Protein AF-A0A077D115-F1 (afdb_monomer_lite)

Organism: NCBI:txid1204713

pLDDT: mean 91.98, std 9.46, range [44.88, 98.69]

Foldseek 3Di:
DDPDLCPDPVRVVVPHDPVVVVCPDPQNVLLVVLCVQLVVLCVCCVVVVDPVVRSVVSNVCSNPDDDDPVVVVVPD

Sequence (76 aa):
MTVSPFDSGIYGPFLGDESVSALFTDREHLRAMLTVEAALARVQGRLGIIPAEAADAISRAAETLEPDIEALGAGT

Radius of gyration: 17.31 Å; chains: 1; bounding box: 38×30×44 Å

InterPro domains:
  IPR008948 L-Aspartase-like [SSF48557] (16-72)
  IPR024083 Fumarase/histidase, N-terminal [G3DSA:1.10.275.10] (4-76)

Structure (mmCIF, N/CA/C/O backbone):
data_AF-A0A077D115-F1
#
_entry.id   AF-A0A077D115-F1
#
loop_
_atom_site.group_PDB
_atom_site.id
_atom_site.type_symbol
_atom_site.label_atom_id
_atom_site.label_alt_id
_atom_site.label_comp_id
_atom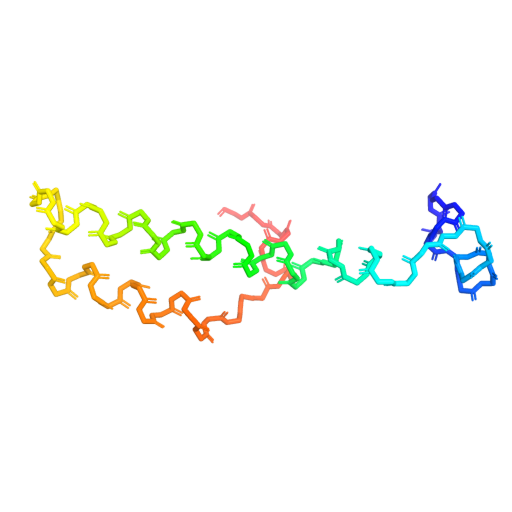_site.label_asym_id
_atom_site.label_entity_id
_atom_site.label_seq_id
_atom_site.pdbx_PDB_ins_code
_atom_site.Cartn_x
_atom_site.Cartn_y
_atom_site.Cartn_z
_atom_site.occupancy
_atom_site.B_iso_or_equiv
_atom_site.auth_seq_id
_atom_site.auth_comp_id
_atom_site.auth_asym_id
_atom_site.auth_atom_id
_atom_site.pdbx_PDB_model_num
ATOM 1 N N . MET A 1 1 ? 20.243 4.759 -17.267 1.00 50.31 1 MET A N 1
ATOM 2 C CA . MET A 1 1 ? 21.466 3.936 -17.134 1.00 50.31 1 MET A CA 1
ATOM 3 C C . MET A 1 1 ? 21.023 2.621 -16.515 1.00 50.31 1 MET A C 1
ATOM 5 O O . MET A 1 1 ? 20.377 2.686 -15.482 1.00 50.31 1 MET A O 1
ATOM 9 N N . THR A 1 2 ? 21.252 1.474 -17.155 1.00 66.12 2 THR A N 1
ATOM 10 C CA . THR A 1 2 ? 20.853 0.166 -16.601 1.00 66.12 2 THR A CA 1
ATOM 11 C C . THR A 1 2 ? 21.919 -0.301 -15.617 1.00 66.12 2 THR A C 1
ATOM 13 O O . THR A 1 2 ? 23.081 -0.424 -16.010 1.00 66.12 2 THR A O 1
ATOM 16 N N . VAL A 1 3 ? 21.547 -0.519 -14.356 1.00 80.06 3 VAL A N 1
ATOM 17 C CA .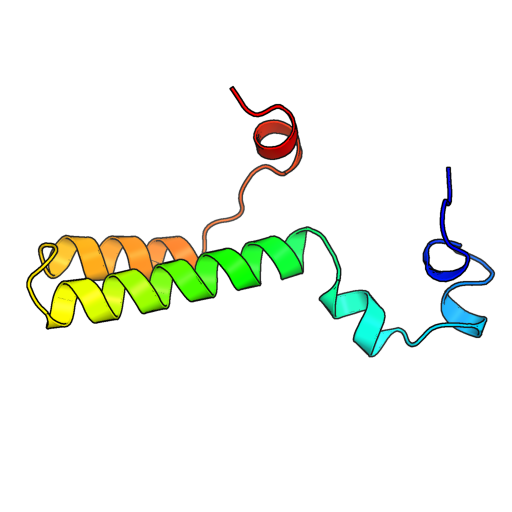 VAL A 1 3 ? 22.477 -0.974 -13.306 1.00 80.06 3 VAL A CA 1
ATOM 18 C C . VAL A 1 3 ? 22.517 -2.504 -13.258 1.00 80.06 3 VAL A C 1
ATOM 20 O O . VAL A 1 3 ? 23.576 -3.079 -13.012 1.00 80.06 3 VAL A O 1
ATOM 23 N N . SER A 1 4 ? 21.398 -3.162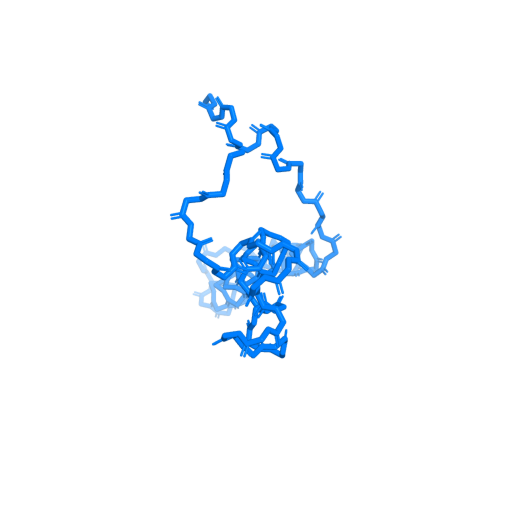 -13.581 1.00 86.31 4 SER A N 1
ATOM 24 C CA . SER A 1 4 ? 21.273 -4.616 -13.690 1.00 86.31 4 SER A CA 1
ATOM 25 C C . SER A 1 4 ? 20.990 -5.069 -15.135 1.00 86.31 4 SER A C 1
ATOM 27 O O . SER A 1 4 ? 20.282 -4.373 -15.867 1.00 86.31 4 SER A O 1
ATOM 29 N N . PR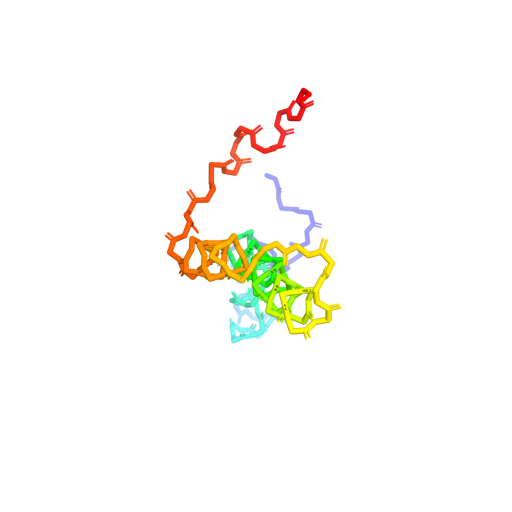O A 1 5 ? 21.467 -6.258 -15.570 1.00 85.19 5 PRO A N 1
ATOM 30 C CA . PRO A 1 5 ? 21.044 -6.874 -16.832 1.00 85.19 5 PRO A CA 1
ATOM 31 C C . PRO A 1 5 ? 19.529 -7.100 -16.926 1.00 85.19 5 PRO A C 1
ATOM 33 O O . PRO A 1 5 ? 18.990 -7.093 -18.031 1.00 85.19 5 PRO A O 1
ATOM 36 N N . PHE A 1 6 ? 18.846 -7.254 -15.784 1.00 85.06 6 PHE A N 1
ATOM 37 C CA . PHE A 1 6 ? 17.388 -7.391 -15.719 1.00 85.06 6 PHE A CA 1
ATOM 38 C C . PHE A 1 6 ? 16.647 -6.106 -16.118 1.00 85.06 6 PHE A C 1
ATOM 40 O O . PHE A 1 6 ? 15.526 -6.187 -16.607 1.00 85.06 6 PHE A O 1
ATOM 47 N N . ASP A 1 7 ? 17.294 -4.940 -16.007 1.00 83.38 7 ASP A N 1
ATOM 48 C CA . ASP A 1 7 ? 16.716 -3.643 -16.394 1.00 83.38 7 ASP A CA 1
ATOM 49 C C . ASP A 1 7 ? 16.909 -3.347 -17.896 1.00 83.38 7 ASP A C 1
ATOM 51 O O . ASP A 1 7 ? 16.496 -2.302 -18.404 1.00 83.38 7 ASP A O 1
ATOM 55 N N . SER A 1 8 ? 17.614 -4.223 -18.622 1.00 86.56 8 SER A N 1
ATOM 56 C CA . SER A 1 8 ? 17.913 -4.043 -20.042 1.00 86.56 8 SER A CA 1
ATOM 57 C C . SER A 1 8 ? 16.731 -4.440 -20.919 1.00 86.56 8 SER A C 1
ATOM 59 O O . SER A 1 8 ? 16.241 -5.561 -20.829 1.00 86.56 8 SER A O 1
ATOM 61 N N . GLY A 1 9 ? 16.371 -3.595 -21.888 1.00 85.31 9 GLY A N 1
ATOM 62 C CA . GLY A 1 9 ? 15.373 -3.954 -22.904 1.00 85.31 9 GLY A CA 1
ATOM 63 C C . GLY A 1 9 ? 15.783 -5.116 -23.825 1.00 85.31 9 GLY A C 1
ATOM 64 O O . GLY A 1 9 ? 14.919 -5.711 -24.456 1.00 85.31 9 GLY A O 1
ATOM 65 N N . ILE A 1 10 ? 17.078 -5.452 -23.909 1.00 88.88 10 ILE A N 1
ATOM 66 C CA . ILE A 1 10 ? 17.583 -6.570 -24.730 1.00 88.88 10 ILE A CA 1
ATOM 67 C C . ILE A 1 10 ? 17.801 -7.819 -23.874 1.00 88.88 10 ILE A C 1
ATOM 69 O O . ILE A 1 10 ? 17.383 -8.909 -24.254 1.00 88.88 10 ILE A O 1
ATOM 73 N N . TYR A 1 11 ? 18.472 -7.674 -22.728 1.00 88.94 11 TYR A N 1
ATOM 74 C CA . TYR A 1 11 ? 18.875 -8.822 -21.910 1.00 88.94 11 TYR A CA 1
ATOM 75 C C . TYR A 1 11 ? 17.863 -9.189 -20.824 1.00 88.94 11 TYR A C 1
ATOM 77 O O . TYR A 1 11 ? 17.843 -10.342 -20.406 1.00 88.94 11 TYR A O 1
ATOM 85 N N . GLY A 1 12 ? 17.003 -8.259 -20.403 1.00 87.81 12 GLY A N 1
ATOM 86 C CA . GLY A 1 12 ? 15.966 -8.496 -19.399 1.00 87.81 12 GLY A CA 1
ATOM 87 C C . GLY A 1 12 ? 15.021 -9.637 -19.784 1.00 87.81 12 GLY A C 1
ATOM 88 O O . GLY A 1 12 ? 14.924 -10.590 -19.015 1.00 87.81 12 GLY A O 1
ATOM 89 N N . PRO A 1 13 ? 14.426 -9.637 -20.996 1.00 88.06 13 PRO A N 1
ATOM 90 C CA . PRO A 1 13 ? 13.557 -10.731 -21.443 1.00 88.06 13 PRO A CA 1
ATOM 91 C C . PRO A 1 13 ? 14.271 -12.080 -21.606 1.00 88.06 13 PRO A C 1
ATOM 93 O O . PRO A 1 13 ? 13.622 -13.119 -21.627 1.00 88.06 13 PRO A O 1
ATOM 96 N N . PHE A 1 14 ? 15.598 -12.074 -21.772 1.00 89.62 14 PHE A N 1
ATOM 97 C CA . PHE A 1 14 ? 16.385 -13.292 -21.980 1.00 89.62 14 PHE A CA 1
ATOM 98 C C . PHE A 1 14 ? 16.895 -13.904 -20.671 1.00 89.62 14 PHE A C 1
ATOM 100 O O . PHE A 1 14 ? 16.945 -15.123 -20.535 1.00 89.62 14 PHE A O 1
ATOM 107 N N . LEU A 1 15 ? 17.323 -13.061 -19.729 1.00 89.00 15 LEU A N 1
ATOM 108 C CA . LEU A 1 15 ? 17.932 -13.489 -18.470 1.00 89.00 15 LEU A CA 1
ATOM 109 C C . LEU A 1 15 ? 16.931 -13.534 -17.311 1.00 89.00 15 LEU A C 1
ATOM 111 O O . LEU A 1 15 ? 17.198 -14.217 -16.324 1.00 89.00 15 LEU A O 1
ATOM 115 N N . GLY A 1 16 ? 15.833 -12.782 -17.399 1.00 87.00 16 GLY A N 1
ATOM 116 C CA . GLY A 1 16 ? 14.824 -12.647 -16.352 1.00 87.00 16 GLY A CA 1
ATOM 117 C C . GLY A 1 16 ? 13.545 -13.440 -16.608 1.00 87.00 16 GLY A C 1
ATOM 118 O O . GLY A 1 16 ? 13.415 -14.176 -17.584 1.00 87.00 16 GLY A O 1
ATOM 119 N N . ASP A 1 17 ? 12.586 -13.249 -15.707 1.00 89.38 17 ASP A N 1
ATOM 120 C CA . ASP A 1 17 ? 11.221 -13.755 -15.818 1.00 89.38 17 ASP A CA 1
ATOM 121 C C . ASP A 1 17 ? 10.269 -12.557 -15.818 1.00 89.38 17 ASP A C 1
ATOM 123 O O . ASP A 1 17 ? 10.197 -11.813 -14.838 1.00 89.38 17 ASP A O 1
ATOM 127 N N . GLU A 1 18 ? 9.546 -12.364 -16.921 1.00 86.25 18 GLU A N 1
ATOM 128 C CA . GLU A 1 18 ? 8.649 -11.220 -17.109 1.00 86.25 18 GLU A CA 1
ATOM 129 C C . GLU A 1 18 ? 7.545 -11.161 -16.041 1.00 86.25 18 GLU A C 1
ATOM 131 O O . GLU A 1 18 ? 7.196 -10.075 -15.574 1.00 86.25 18 GLU A O 1
ATOM 136 N N . SER A 1 19 ? 7.044 -12.319 -15.595 1.00 90.31 19 SER A N 1
ATOM 137 C CA . SER A 1 19 ? 5.999 -12.391 -14.569 1.00 90.31 19 SER A CA 1
ATOM 138 C C . SER A 1 19 ? 6.513 -11.940 -13.204 1.00 90.31 19 SER A C 1
ATOM 140 O O . SER A 1 19 ? 5.799 -11.262 -12.468 1.00 90.31 19 SER A O 1
ATOM 142 N N . VAL A 1 20 ? 7.770 -12.261 -12.887 1.00 89.94 20 VAL A N 1
ATOM 143 C CA . VAL A 1 20 ? 8.423 -11.825 -11.652 1.00 89.94 20 VAL A CA 1
ATOM 144 C C . VAL A 1 20 ? 8.761 -10.344 -11.748 1.00 89.94 20 VAL A C 1
ATOM 146 O O . VAL A 1 20 ? 8.410 -9.590 -10.846 1.00 89.94 20 VAL A O 1
ATOM 149 N N . SER A 1 21 ? 9.377 -9.899 -12.846 1.00 87.75 21 SER A N 1
ATOM 150 C CA . SER A 1 21 ? 9.749 -8.494 -13.054 1.00 87.75 21 SER A CA 1
ATOM 151 C C . SER A 1 21 ? 8.555 -7.542 -12.957 1.00 87.75 21 SER A C 1
ATOM 153 O O . SER A 1 21 ? 8.690 -6.459 -12.389 1.00 87.75 21 SER A O 1
ATOM 155 N N . ALA A 1 22 ? 7.375 -7.955 -13.430 1.00 89.69 22 ALA A N 1
ATOM 156 C CA . ALA A 1 22 ? 6.152 -7.164 -13.316 1.00 89.69 22 ALA A CA 1
ATOM 157 C C . ALA A 1 22 ? 5.763 -6.839 -11.856 1.00 89.69 22 ALA A C 1
ATOM 159 O O . ALA A 1 22 ? 5.184 -5.782 -11.607 1.00 89.69 22 ALA A O 1
ATOM 160 N N . LEU A 1 23 ? 6.126 -7.690 -10.887 1.00 92.81 23 LEU A N 1
ATOM 161 C CA . LEU A 1 23 ? 5.834 -7.490 -9.458 1.00 92.81 23 LEU A CA 1
ATOM 162 C C . LEU A 1 23 ? 6.764 -6.475 -8.772 1.00 92.81 23 LEU A C 1
ATOM 164 O O . LEU A 1 23 ? 6.452 -6.010 -7.678 1.00 92.81 23 LEU A O 1
ATOM 168 N N . PHE A 1 24 ? 7.902 -6.136 -9.385 1.00 90.75 24 PHE A N 1
ATOM 169 C CA . PHE A 1 24 ? 8.933 -5.266 -8.795 1.00 90.75 24 PHE A CA 1
ATOM 170 C C . PHE A 1 24 ? 8.941 -3.847 -9.375 1.00 90.75 24 PHE A C 1
ATOM 172 O O . PHE A 1 24 ? 9.919 -3.120 -9.228 1.00 90.75 24 PHE A O 1
ATOM 179 N N . THR A 1 25 ? 7.858 -3.433 -10.030 1.00 91.06 25 THR A N 1
ATOM 180 C CA . THR A 1 25 ? 7.705 -2.040 -10.470 1.00 91.06 25 THR A CA 1
ATOM 181 C C . THR A 1 25 ? 7.359 -1.127 -9.291 1.00 91.06 25 THR A C 1
ATOM 183 O O . THR A 1 25 ? 6.727 -1.567 -8.329 1.00 91.06 25 THR A O 1
ATOM 186 N N . ASP A 1 26 ? 7.690 0.165 -9.382 1.00 93.38 26 ASP A N 1
ATOM 187 C CA . ASP A 1 26 ? 7.334 1.156 -8.350 1.00 93.38 26 ASP A CA 1
ATOM 188 C C . ASP A 1 26 ? 5.822 1.186 -8.071 1.00 93.38 26 ASP A C 1
ATOM 190 O O . ASP A 1 26 ? 5.386 1.324 -6.929 1.00 93.38 26 ASP A O 1
ATOM 194 N N . ARG A 1 27 ? 5.004 0.994 -9.115 1.00 92.75 27 ARG A N 1
ATOM 195 C CA . ARG A 1 27 ? 3.542 0.920 -9.005 1.00 92.75 27 ARG A CA 1
ATOM 196 C C . ARG A 1 27 ? 3.096 -0.261 -8.145 1.00 92.75 27 ARG A C 1
ATOM 198 O O . ARG A 1 27 ? 2.258 -0.078 -7.263 1.00 92.75 27 ARG A O 1
ATOM 205 N N . GLU A 1 28 ? 3.633 -1.453 -8.395 1.00 95.00 28 GLU A N 1
ATOM 206 C CA . GLU A 1 28 ? 3.284 -2.647 -7.615 1.00 95.00 28 GLU A CA 1
ATOM 207 C C . GLU A 1 28 ? 3.839 -2.571 -6.191 1.00 95.00 28 GLU A C 1
ATOM 209 O O . GLU A 1 28 ? 3.159 -2.958 -5.238 1.00 95.00 28 GLU A O 1
ATOM 214 N N . HIS A 1 29 ? 5.014 -1.963 -6.017 1.00 94.38 29 HIS A N 1
ATOM 215 C CA . HIS A 1 29 ? 5.569 -1.679 -4.698 1.00 94.38 29 HIS A CA 1
ATOM 216 C C . HIS A 1 29 ? 4.644 -0.764 -3.879 1.00 94.38 29 HIS A C 1
ATOM 218 O O . HIS A 1 29 ? 4.284 -1.093 -2.746 1.00 94.38 29 HIS A O 1
ATOM 224 N N . LEU A 1 30 ? 4.186 0.351 -4.460 1.00 95.69 30 LEU A N 1
ATOM 225 C CA . LEU A 1 30 ? 3.240 1.259 -3.806 1.00 95.69 30 LEU A CA 1
ATOM 226 C C . LEU A 1 30 ? 1.892 0.589 -3.527 1.00 95.69 30 LEU A C 1
ATOM 228 O O . LEU A 1 30 ? 1.338 0.762 -2.440 1.00 95.69 30 LEU A O 1
ATOM 232 N N . ARG A 1 31 ? 1.374 -0.227 -4.453 1.00 96.44 31 ARG A N 1
ATOM 233 C CA . ARG A 1 31 ? 0.159 -1.022 -4.207 1.00 96.44 31 ARG A CA 1
ATOM 234 C C . ARG A 1 31 ? 0.313 -1.966 -3.019 1.00 96.44 31 ARG A C 1
ATOM 236 O O . ARG A 1 31 ? -0.613 -2.083 -2.211 1.00 96.44 31 ARG A O 1
ATOM 243 N N . ALA A 1 32 ? 1.463 -2.624 -2.892 1.00 97.06 32 ALA A N 1
ATOM 244 C CA . ALA A 1 32 ? 1.745 -3.496 -1.758 1.00 97.06 32 ALA A CA 1
ATOM 245 C C . ALA A 1 32 ? 1.761 -2.707 -0.438 1.00 97.06 32 ALA A C 1
ATOM 247 O O . ALA A 1 32 ? 1.116 -3.126 0.524 1.00 97.06 32 ALA A O 1
ATOM 248 N N . MET A 1 33 ? 2.407 -1.535 -0.404 1.00 97.06 33 MET A N 1
ATOM 249 C CA . MET A 1 33 ? 2.395 -0.646 0.767 1.00 97.06 33 MET A CA 1
ATOM 250 C C . MET A 1 33 ? 0.969 -0.228 1.154 1.00 97.06 33 MET A C 1
ATOM 252 O O . MET A 1 33 ? 0.569 -0.385 2.305 1.00 97.06 33 MET A O 1
ATOM 256 N N . LEU A 1 34 ? 0.162 0.226 0.190 1.00 98.00 34 LEU A N 1
ATOM 257 C CA . LEU A 1 34 ? -1.228 0.623 0.442 1.00 98.00 34 LEU A CA 1
ATOM 258 C C . LEU A 1 34 ? -2.096 -0.547 0.922 1.00 98.00 34 LEU A C 1
ATOM 260 O O . LEU A 1 34 ? -2.954 -0.373 1.788 1.00 98.00 34 LEU A O 1
ATOM 264 N N . THR A 1 35 ? -1.841 -1.760 0.429 1.00 98.25 35 THR A N 1
ATOM 265 C CA . THR A 1 35 ? -2.521 -2.973 0.907 1.00 98.25 35 THR A CA 1
ATOM 266 C C . THR A 1 35 ? -2.238 -3.226 2.390 1.00 98.25 35 THR A C 1
ATOM 268 O O . THR A 1 35 ? -3.154 -3.579 3.141 1.00 98.25 35 THR A O 1
ATOM 271 N N . VAL A 1 36 ? -0.989 -3.016 2.825 1.00 98.44 36 VAL A N 1
ATOM 272 C CA . VAL A 1 36 ? -0.602 -3.111 4.240 1.00 98.44 36 VAL A CA 1
ATOM 273 C C . VAL A 1 36 ? -1.330 -2.055 5.068 1.00 98.44 36 VAL A C 1
ATOM 275 O O . VAL A 1 36 ? -1.941 -2.408 6.076 1.00 98.44 36 VAL A O 1
ATOM 278 N N . GLU A 1 37 ? -1.349 -0.798 4.624 1.00 98.38 37 GLU A N 1
ATOM 279 C CA . GLU A 1 37 ? -2.031 0.292 5.337 1.00 98.38 37 GLU A CA 1
ATOM 280 C C . GLU A 1 37 ? -3.544 0.060 5.457 1.00 98.38 37 GLU A C 1
ATOM 282 O O . GLU A 1 37 ? -4.129 0.246 6.526 1.00 98.38 37 GLU A O 1
ATOM 287 N N . ALA A 1 38 ? -4.190 -0.444 4.402 1.00 98.50 38 ALA A N 1
ATOM 288 C CA . ALA A 1 38 ? -5.603 -0.813 4.449 1.00 98.50 38 ALA A CA 1
ATOM 289 C C . ALA A 1 38 ? -5.866 -1.923 5.479 1.00 98.50 38 ALA A C 1
ATOM 291 O O . ALA A 1 38 ? -6.840 -1.873 6.233 1.00 98.50 38 ALA A O 1
ATOM 292 N N . ALA A 1 39 ? -5.011 -2.949 5.518 1.00 98.56 39 ALA A N 1
ATOM 293 C CA . ALA A 1 39 ? -5.129 -4.029 6.492 1.00 98.56 39 ALA A CA 1
ATOM 294 C C . ALA A 1 39 ? -4.883 -3.528 7.925 1.00 98.56 39 ALA A C 1
ATOM 296 O O . ALA A 1 39 ? -5.618 -3.907 8.843 1.00 98.56 39 ALA A O 1
ATOM 297 N N . LEU A 1 40 ? -3.895 -2.649 8.106 1.00 98.56 40 LEU A N 1
ATOM 298 C CA . LEU A 1 40 ? -3.574 -2.026 9.383 1.00 98.56 40 LEU A CA 1
ATOM 299 C C . LEU A 1 40 ? -4.753 -1.200 9.903 1.00 98.56 40 LEU A C 1
ATOM 301 O O . LEU A 1 40 ? -5.199 -1.432 11.027 1.00 98.56 40 LEU A O 1
ATOM 305 N N . ALA A 1 41 ? -5.323 -0.326 9.069 1.00 98.69 41 ALA A N 1
ATOM 306 C CA . ALA A 1 41 ? -6.482 0.490 9.415 1.00 98.69 41 ALA A CA 1
ATOM 307 C C . ALA A 1 41 ? -7.684 -0.373 9.830 1.00 98.69 41 ALA A C 1
ATOM 309 O O . ALA A 1 41 ? -8.287 -0.132 10.877 1.00 98.69 41 ALA A O 1
ATOM 310 N N . ARG A 1 42 ? -7.989 -1.445 9.079 1.00 98.62 42 ARG A N 1
ATOM 311 C CA . ARG A 1 42 ? -9.056 -2.404 9.437 1.00 98.62 42 ARG A CA 1
ATOM 312 C C . ARG A 1 42 ? -8.827 -3.045 10.802 1.00 98.62 42 ARG A C 1
ATOM 314 O O . ARG A 1 42 ? -9.761 -3.180 11.592 1.00 98.62 42 ARG A O 1
ATOM 321 N N . VAL A 1 43 ? -7.601 -3.483 11.091 1.00 98.56 43 VAL A N 1
ATOM 322 C CA . VAL A 1 43 ? -7.268 -4.088 12.390 1.00 98.56 43 VAL A CA 1
ATOM 323 C C . VAL A 1 43 ? -7.392 -3.054 13.507 1.00 98.56 43 VAL A C 1
ATOM 325 O O . VAL A 1 43 ? -8.032 -3.340 14.515 1.00 98.56 43 VAL A O 1
ATOM 328 N N . GLN A 1 44 ? -6.848 -1.853 13.315 1.00 98.69 44 GLN A N 1
ATOM 329 C CA . GLN A 1 44 ? -6.909 -0.769 14.294 1.00 98.69 44 GLN A CA 1
ATOM 330 C C . GLN A 1 44 ? -8.347 -0.331 14.589 1.00 98.69 44 GLN A C 1
ATOM 332 O O . GLN A 1 44 ? -8.685 -0.152 15.757 1.00 98.69 44 GLN A O 1
ATOM 337 N N . GLY A 1 45 ? -9.207 -0.235 13.570 1.00 98.62 45 GLY A N 1
ATOM 338 C CA . GLY A 1 45 ? -10.633 0.056 13.740 1.00 98.62 45 GLY A CA 1
ATOM 339 C C . GLY A 1 45 ? -11.355 -1.016 14.556 1.00 98.62 45 GLY A C 1
ATOM 340 O O . GLY A 1 45 ? -12.065 -0.699 15.506 1.00 98.62 45 GLY A O 1
ATOM 341 N N . ARG A 1 46 ? -11.106 -2.303 14.268 1.00 98.44 46 ARG A N 1
ATOM 342 C CA . ARG A 1 46 ? -11.672 -3.419 15.057 1.00 98.44 46 ARG A CA 1
ATOM 343 C C . ARG A 1 46 ? -11.204 -3.427 16.513 1.00 98.44 46 ARG A C 1
ATOM 345 O O . ARG A 1 46 ? -11.953 -3.863 17.380 1.00 98.44 46 ARG A O 1
ATOM 352 N N . LEU A 1 47 ? -9.975 -2.984 16.772 1.00 98.50 47 LEU A N 1
ATOM 353 C CA . LEU A 1 47 ? -9.411 -2.882 18.120 1.00 98.50 47 LEU A CA 1
ATOM 354 C C . LEU A 1 47 ? -9.798 -1.581 18.843 1.00 98.50 47 LEU A C 1
ATOM 356 O O . LEU A 1 47 ? -9.445 -1.417 20.007 1.00 98.50 47 LEU A O 1
ATOM 360 N N . GLY A 1 48 ? -10.496 -0.656 18.176 1.00 98.12 48 GLY A N 1
ATOM 361 C CA . GLY A 1 48 ? -10.861 0.645 18.740 1.00 98.12 48 GLY A CA 1
ATOM 362 C C . GLY A 1 48 ? -9.683 1.610 18.918 1.00 98.12 48 GLY A C 1
ATOM 363 O O . GLY A 1 48 ? -9.792 2.561 19.685 1.00 98.12 48 GLY A O 1
ATOM 364 N N . ILE A 1 49 ? -8.557 1.377 18.233 1.00 98.62 49 ILE A N 1
ATOM 365 C CA . ILE A 1 49 ? -7.384 2.273 18.251 1.00 98.62 49 ILE A CA 1
ATOM 366 C C . ILE A 1 49 ? -7.683 3.557 17.466 1.00 98.62 49 ILE A C 1
ATOM 368 O O . ILE A 1 49 ? -7.251 4.640 17.856 1.00 98.62 49 ILE A O 1
ATOM 372 N N . ILE A 1 50 ? -8.448 3.432 16.378 1.00 98.62 50 ILE A N 1
ATOM 373 C CA . ILE A 1 50 ? -8.983 4.550 15.595 1.00 98.62 50 ILE A CA 1
ATOM 374 C C . ILE A 1 50 ? -10.507 4.402 15.460 1.00 98.62 50 ILE A C 1
ATOM 376 O O . ILE A 1 50 ? -11.006 3.275 15.552 1.00 98.62 50 ILE A O 1
ATOM 380 N N . PRO A 1 51 ? -11.257 5.496 15.217 1.00 98.69 51 PRO A N 1
ATOM 381 C CA . PRO A 1 51 ? -12.685 5.416 14.910 1.00 98.69 51 PRO A CA 1
ATOM 382 C C . PRO A 1 51 ? -12.964 4.487 13.722 1.00 98.69 51 PRO A C 1
ATOM 384 O O . PRO A 1 51 ? -12.193 4.459 12.757 1.00 98.69 51 PRO A O 1
ATOM 387 N N . ALA A 1 52 ? -14.076 3.752 13.764 1.00 98.00 52 ALA A N 1
ATOM 388 C CA . ALA A 1 52 ? -14.439 2.800 12.712 1.00 98.00 52 ALA A CA 1
ATOM 389 C C . ALA A 1 52 ? -14.609 3.494 11.350 1.00 98.00 52 ALA A C 1
ATOM 391 O O . ALA A 1 52 ? -14.162 2.989 10.324 1.00 98.00 52 ALA A O 1
ATOM 392 N N . GLU A 1 53 ? -15.159 4.706 11.352 1.00 98.25 53 GLU A N 1
ATOM 393 C CA . GLU A 1 53 ? -15.359 5.522 10.157 1.00 98.25 53 GLU A CA 1
ATOM 394 C C . GLU A 1 53 ? -14.023 5.927 9.518 1.00 98.25 53 GLU A C 1
ATOM 396 O O . GLU A 1 53 ? -13.913 5.988 8.292 1.00 98.25 53 GLU A O 1
ATOM 401 N N . ALA A 1 54 ? -12.995 6.170 10.340 1.00 98.50 54 ALA A N 1
ATOM 402 C CA . ALA A 1 54 ? -11.646 6.469 9.870 1.00 98.50 54 ALA A CA 1
ATOM 403 C C . ALA A 1 54 ? -10.975 5.220 9.286 1.00 98.50 54 ALA A C 1
ATOM 405 O O . ALA A 1 54 ? -10.391 5.295 8.206 1.00 98.50 54 ALA A O 1
ATOM 406 N N . ALA A 1 55 ? -11.108 4.067 9.952 1.00 98.62 55 ALA A N 1
ATOM 407 C CA . ALA A 1 55 ? -10.611 2.792 9.436 1.00 98.62 55 ALA A CA 1
ATOM 408 C C . ALA A 1 55 ? -11.199 2.470 8.054 1.00 98.62 55 ALA A C 1
ATOM 410 O O . ALA A 1 55 ? -10.468 2.113 7.125 1.00 98.62 55 ALA A O 1
ATOM 411 N N . ASP A 1 56 ? -12.508 2.661 7.904 1.00 98.38 56 ASP A N 1
ATOM 412 C CA . ASP A 1 56 ? -13.237 2.470 6.655 1.00 98.38 56 ASP A CA 1
ATOM 413 C C . ASP A 1 56 ? -12.804 3.462 5.568 1.00 98.38 56 ASP A C 1
ATOM 415 O O . ASP A 1 56 ? -12.620 3.082 4.409 1.00 98.38 56 ASP A O 1
ATOM 419 N N . ALA A 1 57 ? -12.626 4.738 5.924 1.00 98.50 57 ALA A N 1
ATOM 420 C CA . ALA A 1 57 ? -12.173 5.765 4.990 1.00 98.50 57 ALA A CA 1
ATOM 421 C C . ALA A 1 57 ? -10.756 5.484 4.470 1.00 98.50 57 ALA A C 1
ATOM 423 O O . ALA A 1 57 ? -10.541 5.529 3.259 1.00 98.50 57 ALA A O 1
ATOM 424 N N . ILE A 1 58 ? -9.819 5.142 5.360 1.00 98.38 58 ILE A N 1
ATOM 425 C CA . ILE A 1 58 ? -8.434 4.810 4.997 1.00 98.38 58 ILE A CA 1
ATOM 426 C C . ILE A 1 58 ? -8.404 3.563 4.114 1.00 98.38 58 ILE A C 1
ATOM 428 O O . ILE A 1 58 ? -7.757 3.568 3.071 1.00 98.38 58 ILE A O 1
ATOM 432 N N . SER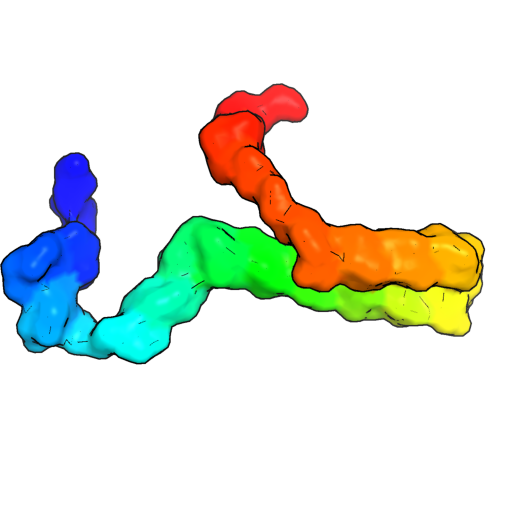 A 1 59 ? -9.149 2.519 4.489 1.00 98.00 59 SER A N 1
ATOM 433 C CA . SER A 1 59 ? -9.184 1.262 3.731 1.00 98.00 59 SER A CA 1
ATOM 434 C C . SER A 1 59 ? -9.6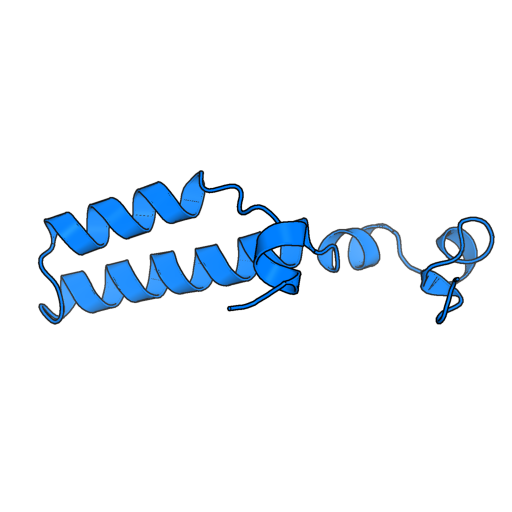63 1.468 2.298 1.00 98.00 59 SER A C 1
ATOM 436 O O . SER A 1 59 ? -9.024 0.978 1.373 1.00 98.00 59 SER A O 1
ATOM 438 N N . ARG A 1 60 ? -10.743 2.239 2.105 1.00 97.94 60 ARG A N 1
ATOM 439 C CA . ARG A 1 60 ? -11.246 2.570 0.762 1.00 97.94 60 ARG A CA 1
ATOM 440 C C . ARG A 1 60 ? -10.271 3.441 -0.019 1.00 97.94 60 ARG A C 1
ATOM 442 O O . ARG A 1 60 ? -10.060 3.202 -1.201 1.00 97.94 60 ARG A O 1
ATOM 449 N N . ALA A 1 61 ? -9.679 4.447 0.626 1.00 98.12 61 ALA A N 1
ATOM 450 C CA . ALA A 1 61 ? -8.715 5.320 -0.034 1.00 98.12 61 ALA A CA 1
ATOM 451 C C . ALA A 1 61 ? -7.506 4.520 -0.539 1.00 98.12 61 ALA A C 1
ATOM 453 O O . ALA A 1 61 ? -7.104 4.685 -1.686 1.00 98.12 61 ALA A O 1
ATOM 454 N N . ALA A 1 62 ? -6.981 3.606 0.277 1.00 97.81 62 ALA A N 1
ATOM 455 C CA . ALA A 1 62 ? -5.837 2.768 -0.064 1.00 97.81 62 ALA A CA 1
ATOM 456 C C . ALA A 1 62 ? -6.083 1.816 -1.255 1.00 97.81 62 ALA A C 1
ATOM 458 O O . ALA A 1 62 ? -5.130 1.431 -1.925 1.00 97.81 62 ALA A O 1
ATOM 459 N N . GLU A 1 63 ? -7.334 1.460 -1.565 1.00 95.19 63 GLU A N 1
ATOM 460 C CA . GLU A 1 63 ? -7.664 0.631 -2.737 1.00 95.19 63 GLU A CA 1
ATOM 461 C C . GLU A 1 63 ? -7.554 1.397 -4.065 1.00 95.19 63 GLU A C 1
ATOM 463 O O . GLU A 1 63 ? -7.247 0.805 -5.103 1.00 95.19 63 GLU A O 1
ATOM 468 N N . THR A 1 64 ? -7.805 2.710 -4.043 1.00 94.94 64 THR A N 1
ATOM 469 C CA . THR A 1 64 ? -7.912 3.538 -5.257 1.00 94.94 64 THR A CA 1
ATOM 470 C C . THR A 1 64 ? -6.831 4.605 -5.389 1.00 94.94 64 THR A C 1
ATOM 472 O O . THR A 1 64 ? -6.724 5.222 -6.445 1.00 94.94 64 THR A O 1
ATOM 475 N N . LEU A 1 65 ? -6.073 4.877 -4.325 1.00 95.75 65 LEU A N 1
ATOM 476 C CA . LEU A 1 65 ? -5.047 5.912 -4.324 1.00 95.75 65 LEU A CA 1
ATOM 477 C C . LEU A 1 65 ? -3.932 5.560 -5.319 1.00 95.75 65 LEU A C 1
ATOM 479 O O . LEU A 1 65 ? -3.357 4.476 -5.262 1.00 95.75 65 LEU A O 1
ATOM 483 N N . GLU A 1 66 ? -3.595 6.514 -6.184 1.00 94.81 66 GLU A N 1
ATOM 484 C CA . GLU A 1 66 ? -2.420 6.462 -7.056 1.00 94.81 66 GLU A CA 1
ATOM 485 C C . GLU A 1 66 ? -1.463 7.595 -6.653 1.00 94.81 66 GLU A C 1
ATOM 487 O O . GLU A 1 66 ? -1.665 8.741 -7.062 1.00 94.81 66 GLU A O 1
ATOM 492 N N . PRO A 1 67 ? -0.464 7.319 -5.794 1.00 92.06 67 PRO A N 1
ATOM 493 C CA . PRO A 1 67 ? 0.501 8.328 -5.375 1.00 92.06 67 PRO A CA 1
ATOM 494 C C . PRO A 1 67 ? 1.401 8.786 -6.527 1.00 92.06 67 PRO A C 1
ATOM 496 O O . PRO A 1 67 ? 1.790 7.992 -7.384 1.00 92.06 67 PRO A O 1
ATOM 499 N N . ASP A 1 68 ? 1.789 10.059 -6.497 1.00 93.94 68 ASP A N 1
ATOM 500 C CA . ASP A 1 68 ? 2.814 10.603 -7.384 1.00 93.94 68 ASP A CA 1
ATOM 501 C C . ASP A 1 68 ? 4.203 10.119 -6.933 1.00 93.94 68 ASP A C 1
ATOM 503 O O . ASP A 1 68 ? 4.704 10.502 -5.874 1.00 93.94 68 ASP A O 1
ATOM 507 N N . ILE A 1 69 ? 4.816 9.253 -7.742 1.00 91.75 69 ILE A N 1
ATOM 508 C CA . ILE A 1 69 ? 6.127 8.650 -7.465 1.00 91.75 69 ILE A CA 1
ATOM 509 C C . ILE A 1 69 ? 7.235 9.709 -7.426 1.00 91.75 69 ILE A C 1
ATOM 511 O O . ILE A 1 69 ? 8.147 9.603 -6.606 1.00 91.75 69 ILE A O 1
ATOM 515 N N . GLU A 1 70 ? 7.166 10.735 -8.278 1.00 91.75 70 GLU A N 1
ATOM 516 C CA . GLU A 1 70 ? 8.190 11.780 -8.324 1.00 91.75 70 GLU A CA 1
ATOM 517 C C . GLU A 1 70 ? 8.134 12.628 -7.052 1.00 91.75 70 GLU A C 1
ATOM 519 O O . GLU A 1 70 ? 9.156 12.843 -6.396 1.00 91.75 70 GLU A O 1
ATOM 524 N N . ALA A 1 71 ? 6.925 13.024 -6.644 1.00 92.94 71 ALA A N 1
ATOM 525 C CA . ALA A 1 71 ? 6.719 13.751 -5.395 1.00 92.94 71 ALA A CA 1
ATOM 526 C C . ALA A 1 71 ? 7.159 12.933 -4.167 1.00 92.94 71 ALA A C 1
ATOM 528 O O . ALA A 1 71 ? 7.772 13.480 -3.249 1.00 92.94 71 ALA A O 1
ATOM 529 N N . LEU A 1 72 ? 6.899 11.620 -4.158 1.00 91.69 72 LEU A N 1
ATOM 530 C CA . LEU A 1 72 ? 7.357 10.721 -3.094 1.00 91.69 72 LEU A CA 1
ATOM 531 C C . LEU A 1 72 ? 8.886 10.623 -3.032 1.00 91.69 72 LEU A C 1
ATOM 533 O O . LEU A 1 72 ? 9.458 10.678 -1.945 1.00 91.69 72 LEU A O 1
ATOM 537 N N . GLY A 1 73 ? 9.551 10.508 -4.185 1.00 91.19 73 GLY A N 1
ATOM 538 C CA . GLY A 1 73 ? 11.012 10.451 -4.267 1.00 91.19 73 GLY A CA 1
ATOM 539 C C . GLY A 1 73 ? 11.700 11.751 -3.841 1.00 91.19 73 GLY A C 1
ATOM 540 O O . GLY A 1 73 ? 12.832 11.714 -3.360 1.00 91.19 73 GLY A O 1
ATOM 541 N N . ALA A 1 74 ? 11.016 12.891 -3.978 1.00 92.88 74 ALA A N 1
ATOM 542 C CA . ALA A 1 74 ? 11.516 14.194 -3.546 1.00 92.88 74 ALA A CA 1
ATOM 543 C C . ALA A 1 74 ? 11.493 14.396 -2.019 1.00 92.88 74 ALA A C 1
ATOM 545 O O . ALA A 1 74 ? 12.223 15.259 -1.539 1.00 92.88 74 ALA A O 1
ATOM 546 N N . GLY A 1 75 ? 10.679 13.617 -1.289 1.00 76.19 75 GLY A N 1
ATOM 547 C CA . GLY A 1 75 ? 10.613 13.509 0.176 1.00 76.19 75 GLY A CA 1
ATOM 548 C C . GLY A 1 75 ? 11.002 14.758 0.981 1.00 76.19 75 GLY A C 1
ATOM 549 O O . GLY A 1 75 ? 12.160 14.890 1.378 1.00 76.19 75 GLY A O 1
ATOM 550 N N . THR A 1 76 ? 10.037 15.635 1.281 1.00 44.88 76 THR A N 1
ATOM 551 C CA . THR A 1 76 ? 10.182 16.705 2.294 1.00 44.88 76 THR A CA 1
ATOM 552 C C . THR A 1 76 ? 9.557 16.318 3.621 1.00 44.88 76 THR A C 1
ATOM 554 O O . THR A 1 76 ? 8.385 15.875 3.578 1.00 44.88 76 THR A O 1
#

Secondary structure (DSSP, 8-state):
--SSGGG-TTTHHHHS-HHHHHTTSHHHHHHHHHHHHHHHHHHHHHTTSS-HHHHHHHHHHHHH----HHHHHH--